Protein AF-A0A1I3SG40-F1 (afdb_monomer_lite)

Foldseek 3Di:
DVVLVVLLVVLVPDPLPPDALVVSLVVQLVVLVPDPHSVVSLVSNLVSLVVCCVPVVDDPVSVVSSVSSNVSNCVVCVVVDPPPDPDD

Sequence (88 aa):
MEKKIQYIDFLKGLPWQDESTQVLSGQISACISIANNPVYMGMSCIFILLKKFRDDGHSDELLYKYEAVVGEIIERFDFRVTFPSKAQ

pLDDT: mean 76.73, std 14.92, range [38.19, 94.19]

Radius of gyration: 14.07 Å; chains: 1; bounding box: 28×43×40 Å

Organism: NCBI:txid351675

Structure (mmCIF, N/CA/C/O backbone):
data_AF-A0A1I3SG40-F1
#
_entry.id   AF-A0A1I3SG40-F1
#
loop_
_atom_site.group_PDB
_atom_site.id
_atom_site.type_symbol
_atom_site.label_atom_id
_atom_site.label_alt_id
_atom_site.label_comp_id
_atom_site.label_asym_id
_atom_site.label_entity_id
_atom_site.label_seq_id
_atom_site.pdbx_PDB_ins_code
_atom_site.Cartn_x
_atom_site.Cartn_y
_atom_site.Cartn_z
_atom_site.occupancy
_atom_site.B_iso_or_equiv
_atom_site.auth_seq_id
_atom_site.auth_comp_id
_atom_site.auth_asym_id
_atom_site.auth_atom_id
_atom_site.pdbx_PDB_model_num
ATOM 1 N N . MET A 1 1 ? 2.237 -17.142 -12.431 1.00 48.47 1 MET A N 1
ATOM 2 C CA . MET A 1 1 ? 1.181 -17.032 -11.397 1.00 48.47 1 MET A CA 1
ATOM 3 C C . MET A 1 1 ? 1.773 -16.939 -9.988 1.00 48.47 1 MET A C 1
ATOM 5 O O . MET A 1 1 ? 1.252 -16.180 -9.187 1.00 48.47 1 MET A O 1
ATOM 9 N N . GLU A 1 2 ? 2.905 -17.601 -9.721 1.00 54.28 2 GLU A N 1
ATOM 10 C CA . GLU A 1 2 ? 3.570 -17.660 -8.403 1.00 54.28 2 GLU A CA 1
ATOM 11 C C . GLU A 1 2 ? 3.954 -16.300 -7.792 1.00 54.28 2 GLU A C 1
ATOM 13 O O . GLU A 1 2 ? 3.703 -16.076 -6.612 1.00 54.28 2 GLU A O 1
ATOM 18 N N . LYS A 1 3 ? 4.462 -15.341 -8.582 1.00 57.09 3 LYS A N 1
ATOM 19 C CA . LYS A 1 3 ? 4.858 -14.019 -8.051 1.00 57.09 3 LYS A CA 1
ATOM 20 C C . LYS A 1 3 ? 3.692 -13.207 -7.470 1.00 57.09 3 LYS A C 1
ATOM 22 O O . LYS A 1 3 ? 3.892 -12.451 -6.532 1.00 57.09 3 LYS A O 1
ATOM 27 N N . LYS A 1 4 ? 2.464 -13.368 -7.988 1.00 55.12 4 LYS A N 1
ATOM 28 C CA . LYS A 1 4 ? 1.284 -12.639 -7.476 1.00 55.12 4 LYS A CA 1
ATOM 29 C C . LYS A 1 4 ? 0.886 -13.086 -6.067 1.00 55.12 4 LYS A C 1
ATOM 31 O O . LYS A 1 4 ? 0.427 -12.257 -5.290 1.00 55.12 4 LYS A O 1
ATOM 36 N N . ILE A 1 5 ? 1.060 -14.370 -5.755 1.00 60.62 5 ILE A N 1
ATOM 37 C CA . ILE A 1 5 ? 0.719 -14.947 -4.447 1.00 60.62 5 ILE A CA 1
ATOM 38 C C . ILE A 1 5 ? 1.676 -14.402 -3.379 1.00 60.62 5 ILE A C 1
ATOM 40 O O . ILE A 1 5 ? 1.226 -13.897 -2.357 1.00 60.62 5 ILE A O 1
ATOM 44 N N . GLN A 1 6 ? 2.973 -14.335 -3.695 1.00 74.31 6 GLN A N 1
ATOM 45 C CA . GLN A 1 6 ? 4.006 -13.823 -2.786 1.00 74.31 6 GLN A CA 1
ATOM 46 C C . GLN A 1 6 ? 3.767 -12.376 -2.323 1.00 74.31 6 GLN A C 1
ATOM 48 O O . GLN A 1 6 ? 4.065 -12.039 -1.182 1.00 74.31 6 GLN A O 1
ATOM 53 N N . TYR A 1 7 ? 3.204 -11.513 -3.174 1.00 75.75 7 TYR A N 1
ATOM 54 C CA . TYR A 1 7 ? 2.937 -10.117 -2.806 1.00 75.75 7 TYR A CA 1
ATOM 55 C C . TYR A 1 7 ? 1.694 -9.947 -1.939 1.00 75.75 7 TYR A C 1
ATOM 57 O O . TYR A 1 7 ? 1.677 -9.106 -1.044 1.00 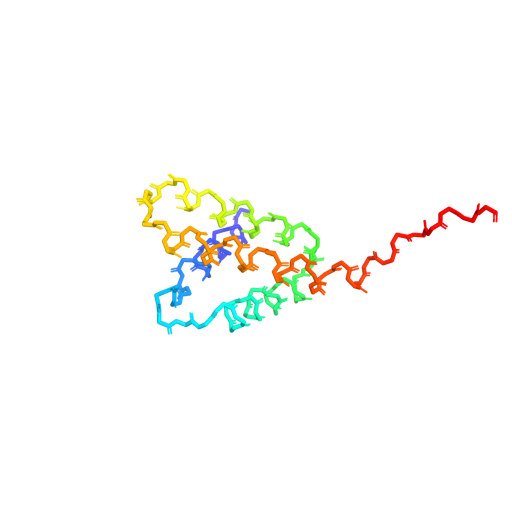75.75 7 TYR A O 1
ATOM 65 N N . ILE A 1 8 ? 0.665 -10.760 -2.179 1.00 75.50 8 ILE A N 1
ATOM 66 C CA . ILE A 1 8 ? -0.512 -10.797 -1.309 1.00 75.50 8 ILE A CA 1
ATOM 67 C C . ILE A 1 8 ? -0.100 -11.294 0.077 1.00 75.50 8 ILE A C 1
ATOM 69 O O . ILE A 1 8 ? -0.512 -10.705 1.073 1.00 75.50 8 ILE A O 1
ATOM 73 N N . ASP A 1 9 ? 0.741 -12.325 0.139 1.00 82.50 9 ASP A N 1
ATOM 74 C CA . ASP A 1 9 ? 1.230 -12.876 1.402 1.00 82.50 9 ASP A CA 1
ATOM 75 C C . ASP A 1 9 ? 2.139 -11.884 2.139 1.00 82.50 9 ASP A C 1
ATOM 77 O O . ASP A 1 9 ? 1.971 -11.695 3.342 1.00 82.50 9 ASP A O 1
ATOM 81 N N . PHE A 1 10 ? 3.016 -11.167 1.422 1.00 87.00 10 PHE A N 1
ATOM 82 C CA . PHE A 1 10 ? 3.801 -10.065 1.988 1.00 87.00 10 PHE A CA 1
ATOM 83 C C . PHE A 1 10 ? 2.901 -9.000 2.626 1.00 87.00 10 PHE A C 1
ATOM 85 O O . PHE A 1 10 ? 3.058 -8.699 3.804 1.00 87.00 10 PHE A O 1
ATOM 92 N N . LEU A 1 11 ? 1.922 -8.469 1.883 1.00 85.94 11 LEU A N 1
ATOM 93 C CA . LEU A 1 11 ? 1.033 -7.416 2.385 1.00 85.94 11 LEU A CA 1
ATOM 94 C C . LEU A 1 11 ? 0.161 -7.892 3.553 1.00 85.94 11 LEU A C 1
ATOM 96 O O . LEU A 1 11 ? -0.112 -7.121 4.470 1.00 85.94 11 LEU A O 1
ATOM 100 N N . LYS A 1 12 ? -0.273 -9.156 3.539 1.00 83.19 12 LYS A N 1
ATOM 101 C CA . LYS A 1 12 ? -1.022 -9.764 4.647 1.00 83.19 12 LYS A CA 1
ATOM 102 C C . LYS A 1 12 ? -0.165 -9.996 5.889 1.00 83.19 12 LYS A C 1
ATOM 104 O O . LYS A 1 12 ? -0.714 -9.980 6.983 1.00 83.19 12 LYS A O 1
ATOM 109 N N . GLY A 1 13 ? 1.137 -10.218 5.719 1.00 86.75 13 GLY A N 1
ATOM 110 C CA . GLY A 1 13 ? 2.085 -10.427 6.811 1.00 86.75 13 GLY A CA 1
ATOM 111 C C . GLY A 1 13 ? 2.557 -9.145 7.498 1.00 86.75 13 GLY A C 1
ATOM 112 O O . GLY A 1 13 ? 3.260 -9.232 8.501 1.00 86.75 13 GLY A O 1
ATOM 113 N N . LEU A 1 14 ? 2.198 -7.965 6.981 1.00 89.62 14 LEU A N 1
ATOM 114 C CA . LEU A 1 14 ? 2.578 -6.697 7.601 1.00 89.62 14 LEU A CA 1
ATOM 115 C C . LEU A 1 14 ? 1.812 -6.469 8.923 1.00 89.62 14 LEU A C 1
ATOM 117 O O . LEU A 1 14 ? 0.605 -6.721 8.980 1.00 89.62 14 LEU A O 1
ATOM 121 N N . PRO A 1 15 ? 2.474 -5.953 9.974 1.00 90.06 15 PRO A N 1
ATOM 122 C CA . PRO A 1 15 ? 1.858 -5.666 11.274 1.00 90.06 15 PRO A CA 1
ATOM 123 C C . PRO A 1 15 ? 0.996 -4.387 11.240 1.00 90.06 15 PRO A C 1
ATOM 125 O O . PRO A 1 15 ? 1.323 -3.367 11.839 1.00 90.06 15 PRO A O 1
ATOM 128 N N . TRP A 1 16 ? -0.136 -4.433 10.527 1.00 87.25 16 TRP A N 1
ATOM 129 C CA . TRP A 1 16 ? -1.014 -3.277 10.281 1.00 87.25 16 TRP A CA 1
ATOM 130 C C . TRP A 1 16 ? -1.561 -2.595 11.537 1.00 87.25 16 TRP A C 1
ATOM 132 O O . TRP A 1 16 ? -1.905 -1.420 11.463 1.00 87.25 16 TRP A O 1
ATOM 142 N N . GLN A 1 17 ? -1.663 -3.293 12.667 1.00 86.44 17 GLN A N 1
ATOM 143 C CA . GLN A 1 17 ? -2.151 -2.710 13.922 1.00 86.44 17 GLN A CA 1
ATOM 144 C C . GLN A 1 17 ? -1.034 -1.974 14.661 1.00 86.44 17 GLN A C 1
ATOM 146 O O . GLN A 1 17 ? -1.191 -0.810 15.017 1.00 86.44 17 GLN A O 1
ATOM 151 N N . ASP A 1 18 ? 0.115 -2.630 14.804 1.00 90.50 18 ASP A N 1
ATOM 152 C CA . ASP A 1 18 ? 1.172 -2.204 15.722 1.00 90.50 18 ASP A CA 1
ATOM 153 C C . ASP A 1 18 ? 2.159 -1.210 15.096 1.00 90.50 18 ASP A C 1
ATOM 155 O O . ASP A 1 18 ? 2.837 -0.471 15.805 1.00 90.50 18 ASP A O 1
ATOM 159 N N . GLU A 1 19 ? 2.241 -1.173 13.765 1.00 93.50 19 GLU A N 1
ATOM 160 C CA . GLU A 1 19 ? 3.293 -0.445 13.058 1.00 93.50 19 GLU A CA 1
ATOM 161 C C . GLU A 1 19 ? 2.826 0.903 12.504 1.00 93.50 19 GLU A C 1
ATOM 163 O O . GLU A 1 19 ? 1.667 1.072 12.125 1.00 93.50 19 GLU A O 1
ATOM 168 N N . SER A 1 20 ? 3.722 1.885 12.426 1.00 92.62 20 SER A N 1
ATOM 169 C CA . SER A 1 20 ? 3.378 3.214 11.898 1.00 92.62 20 SER A CA 1
ATOM 170 C C . SER A 1 20 ? 3.114 3.206 10.385 1.00 92.62 20 SER A C 1
ATOM 172 O O . SER A 1 20 ? 3.670 2.396 9.638 1.00 92.62 20 SER A O 1
ATOM 174 N N . THR A 1 21 ? 2.318 4.168 9.903 1.00 92.31 21 THR A N 1
ATOM 175 C CA . THR A 1 21 ? 2.084 4.394 8.464 1.00 92.31 21 THR A CA 1
ATOM 176 C C . THR A 1 21 ? 3.400 4.531 7.692 1.00 92.31 21 THR A C 1
ATOM 178 O O . THR A 1 21 ? 3.557 3.904 6.646 1.00 92.31 21 THR A O 1
ATOM 181 N N . GLN A 1 22 ? 4.378 5.265 8.237 1.00 91.88 22 GLN A N 1
ATOM 182 C CA . GLN A 1 22 ? 5.664 5.528 7.582 1.00 91.88 22 GLN A CA 1
ATOM 183 C C . GLN A 1 22 ? 6.534 4.282 7.431 1.00 91.88 22 GLN A C 1
ATOM 185 O O . GLN A 1 22 ? 7.249 4.134 6.432 1.00 91.88 22 GLN A O 1
ATOM 190 N N . VAL A 1 23 ? 6.497 3.388 8.420 1.00 94.19 23 VAL A N 1
ATOM 191 C CA . VAL A 1 23 ? 7.240 2.127 8.358 1.00 94.19 23 VAL A CA 1
ATOM 192 C C . VAL A 1 23 ? 6.570 1.177 7.369 1.00 94.19 23 VAL A C 1
ATOM 194 O O . VAL A 1 23 ? 7.260 0.626 6.508 1.00 94.19 23 VAL A O 1
ATOM 197 N N . LEU A 1 24 ? 5.239 1.057 7.408 1.00 93.62 24 LEU A N 1
ATOM 198 C CA . LEU A 1 24 ? 4.473 0.242 6.459 1.00 93.62 24 LEU A CA 1
ATOM 199 C C . LEU A 1 24 ? 4.681 0.718 5.011 1.00 93.62 24 LEU A C 1
ATOM 201 O O . LEU A 1 24 ? 5.040 -0.076 4.136 1.00 93.62 24 LEU A O 1
ATOM 205 N N . SER A 1 25 ? 4.534 2.020 4.749 1.00 91.69 25 SER A N 1
ATOM 206 C CA . SER A 1 25 ? 4.755 2.611 3.423 1.00 91.69 25 SER A CA 1
ATOM 207 C C . SER A 1 25 ? 6.206 2.441 2.959 1.00 91.69 25 SER A C 1
ATOM 209 O O . SER A 1 25 ? 6.454 2.165 1.782 1.00 91.69 25 SER A O 1
ATOM 211 N N . GLY A 1 26 ? 7.172 2.524 3.880 1.00 91.12 26 GLY A N 1
ATOM 212 C CA . GLY A 1 26 ? 8.588 2.271 3.626 1.00 91.12 26 GLY A CA 1
ATOM 213 C C . GLY A 1 26 ? 8.873 0.829 3.207 1.00 91.12 26 GLY A C 1
ATOM 214 O O . GLY A 1 26 ? 9.528 0.607 2.186 1.00 91.12 26 GLY A O 1
ATOM 215 N N . GLN A 1 27 ? 8.341 -0.150 3.943 1.00 91.88 27 GLN A N 1
ATOM 216 C CA . GLN A 1 27 ? 8.481 -1.577 3.631 1.00 91.88 27 GLN A CA 1
ATOM 217 C C . GLN A 1 27 ? 7.858 -1.919 2.271 1.00 91.88 27 GLN A C 1
ATOM 219 O O . GLN A 1 27 ? 8.478 -2.607 1.454 1.00 91.88 27 GLN A O 1
ATOM 224 N N . ILE A 1 28 ? 6.667 -1.387 1.985 1.00 91.56 28 ILE A N 1
ATOM 225 C CA . ILE A 1 28 ? 5.991 -1.596 0.700 1.00 91.56 28 ILE A CA 1
ATOM 226 C C . ILE A 1 28 ? 6.774 -0.929 -0.439 1.00 91.56 28 ILE A C 1
ATOM 228 O O . ILE A 1 28 ? 6.996 -1.548 -1.481 1.00 91.56 28 ILE A O 1
ATOM 232 N N . SER A 1 29 ? 7.273 0.292 -0.238 1.00 88.94 29 SER A N 1
ATOM 233 C CA . SER A 1 29 ? 8.072 1.011 -1.241 1.00 88.94 29 SER A CA 1
ATOM 234 C C . SER A 1 29 ? 9.399 0.315 -1.549 1.00 88.94 29 SER A C 1
ATOM 236 O O . SER A 1 29 ? 9.821 0.271 -2.709 1.00 88.94 29 SER A O 1
ATOM 238 N N . ALA A 1 30 ? 10.050 -0.267 -0.539 1.00 89.31 30 ALA A N 1
ATOM 239 C CA . ALA A 1 30 ? 11.253 -1.073 -0.724 1.00 89.31 30 ALA A CA 1
ATOM 240 C C . ALA A 1 30 ? 10.957 -2.323 -1.568 1.00 89.31 30 ALA A C 1
ATOM 242 O O . ALA A 1 30 ? 11.680 -2.597 -2.526 1.00 89.31 30 ALA A O 1
ATOM 243 N N . CYS A 1 31 ? 9.850 -3.021 -1.280 1.00 87.06 31 CYS A N 1
ATOM 244 C CA . CYS A 1 31 ? 9.390 -4.175 -2.058 1.00 87.06 31 CYS A CA 1
ATOM 245 C C . CYS A 1 31 ? 9.107 -3.812 -3.529 1.00 87.06 31 CYS A C 1
ATOM 247 O O . CYS A 1 31 ? 9.531 -4.523 -4.441 1.00 87.06 31 CYS A O 1
ATOM 249 N N . ILE A 1 32 ? 8.444 -2.677 -3.773 1.00 86.50 32 ILE A N 1
ATOM 250 C CA . ILE A 1 32 ? 8.159 -2.179 -5.125 1.00 86.50 32 ILE A CA 1
ATOM 251 C C . ILE A 1 32 ? 9.457 -1.847 -5.878 1.00 86.50 32 ILE A C 1
ATOM 253 O O . ILE A 1 32 ? 9.598 -2.195 -7.050 1.00 86.50 32 ILE A O 1
ATOM 257 N N . SER A 1 33 ? 10.416 -1.198 -5.211 1.00 84.56 33 SER A N 1
ATOM 258 C CA . SER A 1 33 ? 11.643 -0.687 -5.840 1.00 84.56 33 SER A CA 1
ATOM 259 C C . SER A 1 33 ? 12.580 -1.781 -6.356 1.00 84.56 33 SER A C 1
ATOM 261 O O . SER A 1 33 ? 13.317 -1.543 -7.309 1.00 84.56 33 SER A O 1
ATOM 263 N N . ILE A 1 34 ? 12.556 -2.968 -5.746 1.00 84.62 34 ILE A N 1
ATOM 264 C CA . ILE A 1 34 ? 13.378 -4.116 -6.164 1.00 84.62 34 ILE A CA 1
ATOM 265 C C . ILE A 1 34 ? 12.663 -5.036 -7.167 1.00 84.62 34 ILE A C 1
ATOM 267 O O . ILE A 1 34 ? 13.221 -6.050 -7.586 1.00 84.62 34 ILE A O 1
ATOM 271 N N . ALA A 1 35 ? 11.418 -4.728 -7.542 1.00 82.88 35 ALA A N 1
ATOM 272 C CA . ALA A 1 35 ? 10.659 -5.535 -8.485 1.00 82.88 35 ALA A CA 1
ATOM 273 C C . ALA A 1 35 ? 11.099 -5.274 -9.935 1.00 82.88 35 ALA A C 1
ATOM 275 O O . ALA A 1 35 ? 11.382 -4.145 -10.321 1.00 82.88 35 ALA A O 1
ATOM 276 N N . ASN A 1 36 ? 11.044 -6.307 -10.786 1.00 82.12 36 ASN A N 1
ATOM 277 C CA . ASN A 1 36 ? 11.361 -6.181 -12.220 1.00 82.12 36 ASN A CA 1
ATOM 278 C C . ASN A 1 36 ? 10.484 -5.146 -12.953 1.00 82.12 36 ASN A C 1
ATOM 280 O O . ASN A 1 36 ? 10.879 -4.640 -13.998 1.00 82.12 36 ASN A O 1
ATOM 284 N N . ASN A 1 37 ? 9.277 -4.875 -12.446 1.00 82.12 37 ASN A N 1
ATOM 285 C CA . ASN A 1 37 ? 8.393 -3.830 -12.956 1.00 82.12 37 ASN A CA 1
ATOM 286 C C . ASN A 1 37 ? 7.784 -3.058 -11.771 1.00 82.12 37 ASN A C 1
ATOM 288 O O . ASN A 1 37 ? 6.709 -3.436 -11.290 1.00 82.12 37 ASN A O 1
ATOM 292 N N . PRO A 1 38 ? 8.464 -2.003 -11.285 1.00 81.50 38 PRO A N 1
ATOM 293 C CA . PRO A 1 38 ? 8.034 -1.244 -10.113 1.00 81.50 38 PRO A CA 1
ATOM 294 C C . PRO A 1 38 ? 6.668 -0.581 -10.295 1.00 81.50 38 PRO A C 1
ATOM 296 O O . PRO A 1 38 ? 5.867 -0.568 -9.370 1.00 81.50 38 PRO A O 1
ATOM 299 N N . VAL A 1 39 ? 6.346 -0.098 -11.499 1.00 80.19 39 VAL A N 1
ATO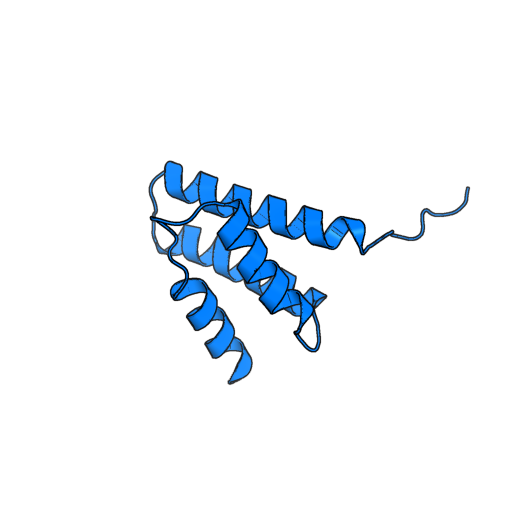M 300 C CA . VAL A 1 39 ? 5.053 0.554 -11.774 1.00 80.19 39 VAL A CA 1
ATOM 301 C C . VAL A 1 39 ? 3.903 -0.449 -11.653 1.00 80.19 39 VAL A C 1
ATOM 303 O O . VAL A 1 39 ? 2.935 -0.215 -10.931 1.00 80.19 39 VAL A O 1
ATOM 306 N N . TYR A 1 40 ? 4.026 -1.608 -12.308 1.00 81.38 40 TYR A N 1
ATOM 307 C CA . TYR A 1 40 ? 3.038 -2.685 -12.197 1.00 81.38 40 TYR A CA 1
ATOM 308 C C . TYR A 1 40 ? 2.902 -3.191 -10.757 1.00 81.38 40 TYR A C 1
ATOM 310 O O . TYR A 1 40 ? 1.796 -3.479 -10.293 1.00 81.38 40 TYR A O 1
ATOM 318 N N . MET A 1 41 ? 4.028 -3.297 -10.052 1.00 81.69 41 MET A N 1
ATOM 319 C CA . MET A 1 41 ? 4.069 -3.752 -8.670 1.00 81.69 41 MET A CA 1
ATOM 320 C C . MET A 1 41 ? 3.395 -2.751 -7.725 1.00 81.69 41 MET A C 1
ATOM 322 O O . MET A 1 41 ? 2.547 -3.146 -6.931 1.00 81.69 41 MET A O 1
ATOM 326 N N . GLY A 1 42 ? 3.687 -1.457 -7.870 1.00 84.31 42 GLY A N 1
ATOM 327 C CA . GLY A 1 42 ? 3.049 -0.388 -7.106 1.00 84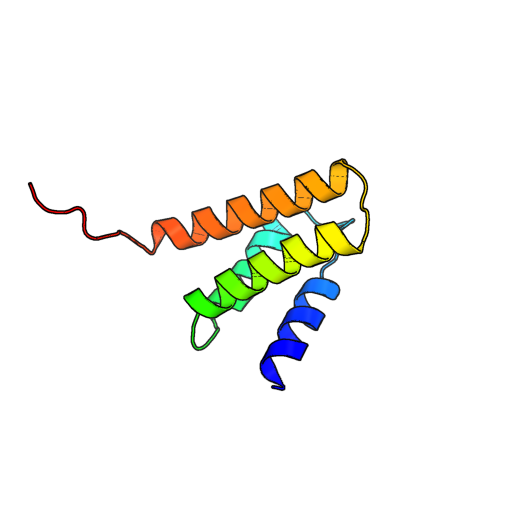.31 42 GLY A CA 1
ATOM 328 C C . GLY A 1 42 ? 1.536 -0.376 -7.295 1.00 84.31 42 GLY A C 1
ATOM 329 O O . GLY A 1 42 ? 0.799 -0.431 -6.312 1.00 84.31 42 GLY A O 1
ATOM 330 N N . MET A 1 43 ? 1.065 -0.432 -8.547 1.00 82.00 43 MET A N 1
ATOM 331 C CA . MET A 1 43 ? -0.370 -0.543 -8.833 1.00 82.00 43 MET A CA 1
ATOM 332 C C . MET A 1 43 ? -0.985 -1.798 -8.203 1.00 82.00 43 MET A C 1
ATOM 334 O O . MET A 1 43 ? -2.053 -1.724 -7.601 1.00 82.00 43 MET A O 1
ATOM 338 N N . SER A 1 44 ? -0.310 -2.948 -8.298 1.00 84.56 44 SER A N 1
ATOM 339 C CA . SER A 1 44 ? -0.799 -4.202 -7.711 1.00 84.56 44 SER A CA 1
ATOM 340 C C . SER A 1 44 ? -0.934 -4.107 -6.191 1.00 84.56 44 SER A C 1
ATOM 342 O O . SER A 1 44 ? -1.961 -4.522 -5.657 1.00 84.56 44 SER A O 1
ATOM 344 N N . CYS A 1 45 ? 0.054 -3.529 -5.501 1.00 84.81 45 CYS A N 1
ATOM 345 C CA . CYS A 1 45 ? -0.009 -3.303 -4.059 1.00 84.81 45 CYS A CA 1
ATOM 346 C C . CYS A 1 45 ? -1.196 -2.415 -3.686 1.00 84.81 45 CYS A C 1
ATOM 348 O O . CYS A 1 45 ? -1.992 -2.812 -2.842 1.00 84.81 45 CYS A O 1
ATOM 350 N N . ILE A 1 46 ? -1.368 -1.273 -4.358 1.00 84.38 46 ILE A N 1
ATOM 351 C CA . ILE A 1 46 ? -2.483 -0.350 -4.099 1.00 84.38 46 ILE A CA 1
ATOM 352 C C . ILE A 1 46 ? -3.831 -1.064 -4.275 1.00 84.38 46 ILE A C 1
ATOM 354 O O . ILE A 1 46 ? -4.680 -1.009 -3.387 1.00 84.38 46 ILE A O 1
ATOM 358 N N . PHE A 1 47 ? -4.020 -1.811 -5.368 1.00 82.50 47 PHE A N 1
ATOM 359 C CA . PHE A 1 47 ? -5.259 -2.564 -5.589 1.00 82.50 47 PHE A CA 1
ATOM 360 C C . PHE A 1 47 ? -5.504 -3.645 -4.530 1.00 82.50 47 PHE A C 1
ATOM 362 O O . PHE A 1 47 ? -6.652 -3.854 -4.137 1.00 82.50 47 PHE A O 1
ATOM 369 N N . ILE A 1 48 ? -4.459 -4.333 -4.059 1.00 83.62 48 ILE A N 1
ATOM 370 C CA . ILE A 1 48 ? -4.586 -5.337 -2.994 1.00 83.62 48 ILE A CA 1
ATOM 371 C C . ILE A 1 48 ? -4.967 -4.671 -1.669 1.00 83.62 48 ILE A C 1
ATOM 373 O O . ILE A 1 48 ? -5.845 -5.190 -0.985 1.00 83.62 48 ILE A O 1
ATOM 377 N N . LEU A 1 49 ? -4.363 -3.529 -1.327 1.00 82.44 49 LEU A N 1
ATOM 378 C CA . LEU A 1 49 ? -4.687 -2.772 -0.113 1.00 82.44 49 LEU A CA 1
ATOM 379 C C . LEU A 1 49 ? -6.145 -2.302 -0.124 1.00 82.44 49 LEU A C 1
ATOM 381 O O . LEU A 1 49 ? -6.884 -2.571 0.818 1.00 82.44 49 LEU A O 1
ATOM 385 N N . LEU A 1 50 ? -6.591 -1.704 -1.232 1.00 78.94 50 LEU A N 1
ATOM 386 C CA . LEU A 1 50 ? -7.978 -1.259 -1.403 1.00 78.94 50 LEU A CA 1
ATOM 387 C C . LEU A 1 50 ? -8.977 -2.424 -1.396 1.00 78.94 50 LEU A C 1
ATOM 389 O O . LEU A 1 50 ? -10.087 -2.299 -0.878 1.00 78.94 50 LEU A O 1
ATOM 393 N N . LYS A 1 51 ? -8.599 -3.572 -1.970 1.00 81.12 51 LYS A N 1
ATOM 394 C CA . LYS A 1 51 ? -9.420 -4.784 -1.915 1.00 81.12 51 LYS A CA 1
ATOM 395 C C . LYS A 1 51 ? -9.508 -5.329 -0.489 1.00 81.12 51 LYS A C 1
ATOM 397 O O . LYS A 1 51 ? -10.600 -5.654 -0.048 1.00 81.12 51 LYS A O 1
ATOM 402 N N . LYS A 1 52 ? -8.388 -5.405 0.233 1.00 74.75 52 LYS A N 1
ATOM 403 C CA . LYS A 1 52 ? -8.346 -5.880 1.621 1.00 74.75 52 LYS A CA 1
ATOM 404 C C . LYS A 1 52 ? -9.180 -4.988 2.540 1.00 74.75 52 LYS A C 1
ATOM 406 O O . LYS A 1 52 ? -9.928 -5.512 3.354 1.00 74.75 52 LYS A O 1
ATOM 411 N N . PHE A 1 53 ? -9.115 -3.669 2.347 1.00 72.62 53 PHE A N 1
ATOM 412 C CA . PHE A 1 53 ? -10.010 -2.718 3.006 1.00 72.62 53 PHE A CA 1
ATOM 413 C C . PHE A 1 53 ? -11.488 -3.091 2.803 1.00 72.62 53 PHE A C 1
ATOM 415 O O . PHE A 1 53 ? -12.232 -3.212 3.773 1.00 72.62 53 PHE A O 1
ATOM 422 N N . ARG A 1 54 ? -11.895 -3.324 1.551 1.00 72.94 54 ARG A N 1
ATOM 423 C CA . ARG A 1 54 ? -13.277 -3.684 1.206 1.00 72.94 54 ARG A CA 1
ATOM 424 C C . ARG A 1 54 ? -13.708 -5.032 1.787 1.00 72.94 54 ARG A C 1
ATOM 426 O O . ARG A 1 54 ? -14.842 -5.151 2.238 1.00 72.94 54 ARG A O 1
ATOM 433 N N . ASP A 1 55 ? -12.837 -6.034 1.719 1.00 77.94 55 ASP A N 1
ATOM 434 C CA . ASP A 1 55 ? -13.167 -7.418 2.069 1.00 77.94 55 ASP A CA 1
ATOM 435 C C . ASP A 1 55 ? -13.232 -7.633 3.594 1.00 77.94 55 ASP A C 1
ATOM 437 O O . ASP A 1 55 ? -14.037 -8.437 4.059 1.00 77.94 55 ASP A O 1
ATOM 441 N N . ASP A 1 56 ? -12.417 -6.915 4.373 1.00 72.25 56 ASP A N 1
ATOM 442 C CA . ASP A 1 56 ? -12.282 -7.155 5.816 1.00 72.25 56 ASP A CA 1
AT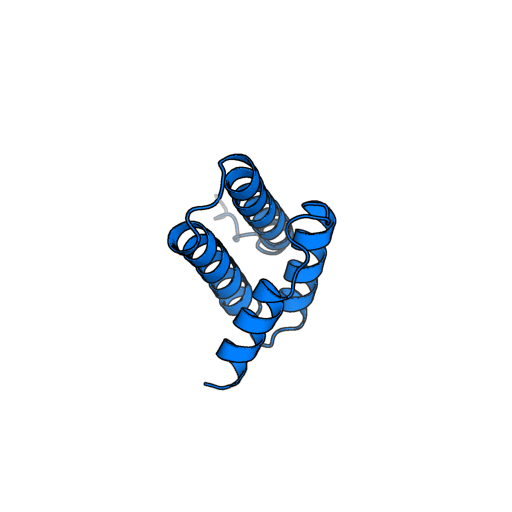OM 443 C C . ASP A 1 56 ? -13.254 -6.317 6.684 1.00 72.25 56 ASP A C 1
ATOM 445 O O . ASP A 1 56 ? -13.320 -6.539 7.892 1.00 72.25 56 ASP A O 1
ATOM 449 N N . GLY A 1 57 ? -14.007 -5.362 6.116 1.00 66.12 57 GLY A N 1
ATOM 450 C CA . GLY A 1 57 ? -14.998 -4.564 6.864 1.00 66.12 57 GLY A CA 1
ATOM 451 C C . GLY A 1 57 ? -14.414 -3.796 8.061 1.00 66.12 57 GLY A C 1
ATOM 452 O O . GLY A 1 57 ? -15.072 -3.671 9.093 1.00 66.12 57 GLY A O 1
ATOM 453 N N . HIS A 1 58 ? -13.156 -3.357 7.939 1.00 67.44 58 HIS A N 1
ATOM 454 C CA . HIS A 1 58 ? -12.368 -2.753 9.018 1.00 67.44 58 HIS A CA 1
ATOM 455 C C . HIS A 1 58 ? -13.007 -1.492 9.620 1.00 67.44 58 HIS A C 1
ATOM 457 O O . HIS A 1 58 ? -13.772 -0.791 8.961 1.00 67.44 58 HIS A O 1
ATOM 463 N N . SER A 1 59 ? -12.629 -1.186 10.867 1.00 64.19 59 SER A N 1
ATOM 464 C CA . SER A 1 59 ? -12.967 0.074 11.536 1.00 64.19 59 SER A CA 1
ATOM 465 C C . SER A 1 59 ? -12.440 1.292 10.765 1.00 64.19 59 SER A C 1
ATOM 467 O O . SER A 1 59 ? -11.421 1.209 10.071 1.00 64.19 59 SER A O 1
ATOM 469 N N . ASP A 1 60 ? -13.093 2.444 10.942 1.00 71.44 60 ASP A N 1
ATOM 470 C CA . ASP A 1 60 ? -12.727 3.713 10.289 1.00 71.44 60 ASP A CA 1
ATOM 471 C C . ASP A 1 60 ? -11.247 4.104 10.507 1.00 71.44 60 ASP A C 1
ATOM 473 O O . ASP A 1 60 ? -10.615 4.706 9.640 1.00 71.44 60 ASP A O 1
ATOM 477 N N . GLU A 1 61 ? -10.654 3.711 11.640 1.00 69.25 61 GLU A N 1
ATOM 478 C CA . GLU A 1 61 ? -9.246 3.970 11.971 1.00 69.25 61 GLU A CA 1
ATOM 479 C C . GLU A 1 61 ? -8.266 3.197 11.072 1.00 69.25 61 GLU A C 1
ATOM 481 O O . GLU A 1 61 ? -7.278 3.751 10.583 1.00 69.25 61 GLU A O 1
ATOM 486 N N . LEU A 1 62 ? -8.550 1.921 10.798 1.00 75.69 62 LEU A N 1
ATOM 487 C CA . LEU A 1 62 ? -7.736 1.116 9.886 1.00 75.69 62 LEU A CA 1
ATOM 488 C C . LEU A 1 62 ? -7.932 1.556 8.441 1.00 75.69 62 LEU A C 1
ATOM 490 O O . LEU A 1 62 ? -6.963 1.565 7.684 1.00 75.69 62 LEU A O 1
ATOM 494 N N . LEU A 1 63 ? -9.150 1.957 8.068 1.00 76.44 63 LEU A N 1
ATOM 495 C CA . LEU A 1 63 ? -9.431 2.563 6.767 1.00 76.44 63 LEU A CA 1
ATOM 496 C C . LEU A 1 63 ? -8.529 3.777 6.523 1.00 76.44 63 LEU A C 1
ATOM 498 O O . LEU A 1 63 ? -7.792 3.799 5.535 1.00 76.44 63 LEU A O 1
ATOM 502 N N . TYR A 1 64 ? -8.507 4.720 7.466 1.00 82.50 64 TYR A N 1
ATOM 503 C CA . TYR A 1 64 ? -7.637 5.892 7.385 1.00 82.50 64 TYR A CA 1
ATOM 504 C C . TYR A 1 64 ? -6.157 5.499 7.254 1.00 82.50 64 TYR A C 1
ATOM 506 O O . TYR A 1 64 ? -5.414 6.076 6.459 1.00 82.50 64 TYR A O 1
ATOM 514 N N . LYS A 1 65 ? -5.721 4.461 7.980 1.00 84.50 65 LYS A N 1
ATOM 515 C CA . LYS A 1 65 ? -4.344 3.954 7.906 1.00 84.50 65 LYS A CA 1
ATOM 516 C C . LYS A 1 65 ? -4.002 3.371 6.531 1.00 84.50 65 LYS A C 1
ATOM 518 O O . LYS A 1 65 ? -2.923 3.654 6.010 1.00 84.50 65 LYS A O 1
ATOM 523 N N . TYR A 1 66 ? -4.901 2.598 5.917 1.00 83.94 66 TYR A N 1
ATOM 524 C CA . TYR A 1 66 ? -4.705 2.079 4.557 1.00 83.94 66 TYR A CA 1
ATOM 525 C C . TYR A 1 66 ? -4.609 3.210 3.525 1.00 83.94 66 TYR A C 1
ATOM 527 O O . TYR A 1 66 ? -3.714 3.177 2.678 1.00 83.94 66 TYR A O 1
ATOM 535 N N . GLU A 1 67 ? -5.483 4.217 3.605 1.00 84.06 67 GLU A N 1
ATOM 536 C CA . GLU A 1 67 ? -5.460 5.382 2.710 1.00 84.06 67 GLU A CA 1
ATOM 537 C C . GLU A 1 67 ? -4.173 6.198 2.862 1.00 84.06 67 GLU A C 1
ATOM 539 O O . GLU A 1 67 ? -3.536 6.533 1.862 1.00 84.06 67 GLU A O 1
ATOM 544 N N . ALA A 1 68 ? -3.735 6.440 4.101 1.00 86.69 68 ALA A N 1
ATOM 545 C CA . ALA A 1 68 ? -2.492 7.149 4.383 1.00 86.69 68 ALA A CA 1
ATOM 546 C C . ALA A 1 68 ? -1.264 6.400 3.836 1.00 86.69 68 ALA A C 1
ATOM 548 O O . ALA A 1 68 ? -0.400 7.008 3.204 1.00 86.69 68 ALA A O 1
ATOM 549 N N . VAL A 1 69 ? -1.203 5.070 4.000 1.00 87.88 69 VAL A N 1
ATOM 550 C CA . VAL A 1 69 ? -0.122 4.251 3.424 1.00 87.88 69 VAL A CA 1
ATOM 551 C C . VAL A 1 69 ? -0.118 4.338 1.896 1.00 87.88 69 VAL A C 1
ATOM 553 O O . VAL A 1 69 ? 0.951 4.472 1.299 1.00 87.88 69 VAL A O 1
ATOM 556 N N . VAL A 1 70 ? -1.288 4.286 1.248 1.00 86.31 70 VAL A N 1
ATOM 557 C CA . VAL A 1 70 ? -1.398 4.444 -0.212 1.00 86.31 70 VAL A CA 1
ATOM 558 C C . VAL A 1 70 ? -0.907 5.824 -0.655 1.00 86.31 70 VAL A C 1
ATOM 560 O O . VAL A 1 70 ? -0.128 5.896 -1.606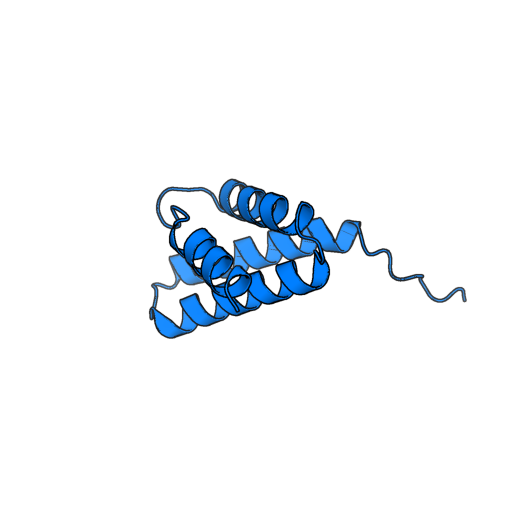 1.00 86.31 70 VAL A O 1
ATOM 563 N N . GLY A 1 71 ? -1.302 6.892 0.043 1.00 83.94 71 GLY A N 1
ATOM 564 C CA . GLY A 1 71 ? -0.843 8.257 -0.228 1.00 83.94 71 GLY A CA 1
ATOM 565 C C . GLY A 1 71 ? 0.679 8.387 -0.148 1.00 83.94 71 GLY A C 1
ATOM 566 O O . GLY A 1 71 ? 1.311 8.803 -1.118 1.00 83.94 71 GLY A O 1
ATOM 567 N N . GLU A 1 72 ? 1.286 7.924 0.949 1.00 87.75 72 GLU A N 1
ATOM 568 C CA . GLU A 1 72 ? 2.744 7.976 1.124 1.00 87.75 72 GLU A CA 1
ATOM 569 C C . GLU A 1 72 ? 3.500 7.141 0.078 1.00 87.75 72 GLU A C 1
ATOM 571 O O . GLU A 1 72 ? 4.595 7.515 -0.346 1.00 87.75 72 GLU A O 1
ATOM 576 N N . ILE A 1 73 ? 2.947 6.001 -0.355 1.00 84.81 73 ILE A N 1
ATOM 577 C CA . ILE A 1 73 ? 3.531 5.221 -1.454 1.00 84.81 73 ILE A CA 1
ATOM 578 C C . ILE A 1 73 ? 3.484 6.039 -2.747 1.00 84.81 73 ILE A C 1
ATOM 580 O O . ILE A 1 73 ? 4.506 6.143 -3.420 1.00 84.81 73 ILE A O 1
ATOM 584 N N . ILE A 1 74 ? 2.336 6.630 -3.096 1.00 82.38 74 ILE A N 1
ATOM 585 C CA . ILE A 1 74 ? 2.199 7.444 -4.313 1.00 82.38 74 ILE A CA 1
ATOM 586 C C . ILE A 1 74 ? 3.228 8.574 -4.303 1.00 82.38 74 ILE A C 1
ATOM 588 O O . ILE A 1 74 ? 4.007 8.659 -5.245 1.00 82.38 74 ILE A O 1
ATOM 592 N N . GLU A 1 75 ? 3.322 9.360 -3.230 1.00 83.25 75 GLU A N 1
ATOM 593 C CA . GLU A 1 75 ? 4.277 10.474 -3.120 1.00 83.25 75 GLU A CA 1
ATOM 594 C C . GLU A 1 75 ? 5.737 10.038 -3.322 1.00 83.25 75 GLU A C 1
ATOM 596 O O . GLU A 1 75 ? 6.505 10.688 -4.039 1.00 83.25 75 GLU A O 1
ATOM 601 N N . ARG A 1 76 ? 6.126 8.892 -2.745 1.00 79.44 76 ARG A N 1
ATOM 602 C CA . ARG A 1 76 ? 7.481 8.330 -2.887 1.00 79.44 76 ARG A CA 1
ATOM 603 C C . ARG A 1 76 ? 7.821 7.940 -4.328 1.00 79.44 76 ARG A C 1
ATOM 605 O O . ARG A 1 76 ? 9.004 7.918 -4.682 1.00 79.44 76 ARG A O 1
ATOM 612 N N . PHE A 1 77 ? 6.821 7.615 -5.146 1.00 73.00 77 PHE A N 1
ATOM 613 C CA . PHE A 1 77 ? 7.004 7.248 -6.552 1.00 73.00 77 PHE A CA 1
ATOM 614 C C . PHE A 1 77 ? 6.708 8.397 -7.527 1.00 73.00 77 PHE A C 1
ATOM 616 O O . PHE A 1 77 ? 7.332 8.435 -8.586 1.00 73.00 77 PHE A O 1
ATOM 623 N N . ASP A 1 78 ? 5.857 9.360 -7.169 1.00 64.75 78 ASP A N 1
ATOM 624 C CA . ASP A 1 78 ? 5.520 10.533 -7.989 1.00 64.75 78 ASP A CA 1
ATOM 625 C C . ASP A 1 78 ? 6.747 11.445 -8.178 1.00 64.75 78 ASP A C 1
ATOM 627 O O . ASP A 1 78 ? 7.037 11.898 -9.282 1.00 64.75 78 ASP A O 1
ATOM 631 N N . PHE A 1 79 ? 7.610 11.556 -7.158 1.00 50.75 79 PHE A N 1
ATOM 632 C CA . PHE A 1 79 ? 8.910 12.238 -7.279 1.00 50.75 79 PHE A CA 1
ATOM 633 C C . PHE A 1 79 ? 9.903 11.571 -8.252 1.00 50.75 79 PHE A C 1
ATOM 635 O O . PHE A 1 79 ? 10.910 12.180 -8.615 1.00 50.75 79 PHE A O 1
ATOM 642 N N . ARG A 1 80 ? 9.653 10.325 -8.681 1.00 51.09 80 ARG A N 1
ATOM 643 C CA . ARG A 1 80 ? 10.463 9.628 -9.700 1.00 51.09 80 ARG A CA 1
ATOM 644 C C . ARG A 1 8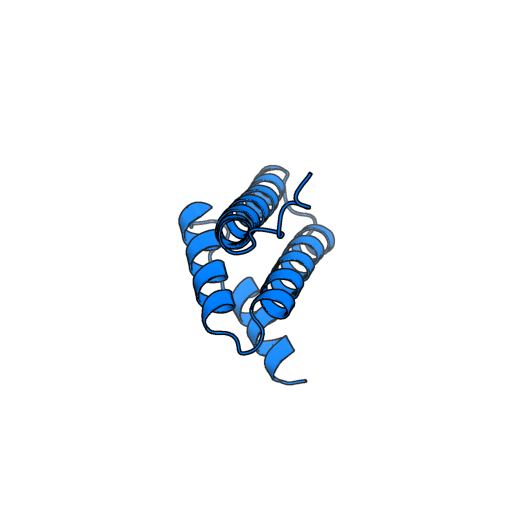0 ? 9.835 9.660 -11.091 1.00 51.09 80 ARG A C 1
ATOM 646 O O . ARG A 1 80 ? 10.502 9.276 -12.050 1.00 51.09 80 ARG A O 1
ATOM 653 N N . VAL A 1 81 ? 8.591 10.118 -11.209 1.00 46.16 81 VAL A N 1
ATOM 654 C CA . VAL A 1 81 ? 7.896 10.309 -12.480 1.00 46.16 81 VAL A CA 1
ATOM 655 C C . VAL A 1 81 ? 7.720 11.807 -12.680 1.00 46.16 81 VAL A C 1
ATOM 657 O O . VAL A 1 81 ? 6.625 12.351 -12.604 1.00 46.16 81 VAL A O 1
ATOM 660 N N . THR A 1 82 ? 8.812 12.506 -12.996 1.00 41.41 82 THR A N 1
ATOM 661 C CA . THR A 1 82 ? 8.676 13.740 -13.769 1.00 41.41 82 THR A CA 1
ATOM 662 C C . THR A 1 82 ? 8.025 13.335 -15.087 1.00 41.41 82 THR A C 1
ATOM 664 O O . THR A 1 82 ? 8.685 12.851 -16.007 1.00 41.41 82 THR A O 1
ATOM 667 N N . PHE A 1 83 ? 6.703 13.485 -15.184 1.00 42.53 83 PHE A N 1
ATOM 668 C CA . PHE A 1 83 ? 6.072 13.583 -16.488 1.00 42.53 83 PHE A CA 1
ATOM 669 C C . PHE A 1 83 ? 6.825 14.689 -17.226 1.00 42.53 83 PHE A C 1
ATOM 671 O O . PHE A 1 83 ? 7.011 15.759 -16.637 1.00 42.53 83 PHE A O 1
ATOM 678 N N . PRO A 1 84 ? 7.309 14.461 -18.461 1.00 40.06 84 PRO A N 1
ATOM 679 C CA . PRO A 1 84 ? 7.841 15.556 -19.247 1.00 40.06 84 PRO A CA 1
ATOM 680 C C . PRO A 1 84 ? 6.728 16.597 -19.303 1.00 40.06 84 PRO A C 1
ATOM 682 O O . PRO A 1 84 ? 5.671 16.348 -19.895 1.00 40.06 84 PRO A O 1
ATOM 685 N N . SER A 1 85 ? 6.921 17.724 -18.608 1.00 42.72 85 SER A N 1
ATOM 686 C CA . SER A 1 85 ? 6.022 18.849 -18.781 1.00 42.72 85 SER A CA 1
ATOM 687 C C . SER A 1 85 ? 6.091 19.145 -20.268 1.00 42.72 85 SER A C 1
ATOM 689 O O . SER A 1 85 ? 7.173 19.197 -20.864 1.00 42.72 85 SER A O 1
ATOM 691 N N . LYS A 1 86 ? 4.929 19.186 -20.919 1.00 43.06 86 LYS A N 1
ATOM 692 C CA . LYS A 1 86 ? 4.890 19.643 -22.298 1.00 43.06 86 LYS A CA 1
ATOM 693 C C . LYS A 1 86 ? 5.509 21.033 -22.274 1.00 43.06 86 LYS A C 1
ATOM 695 O O . LYS A 1 86 ? 4.937 21.932 -21.663 1.00 43.06 86 LYS A O 1
ATOM 700 N N . ALA A 1 87 ? 6.688 21.151 -22.877 1.00 44.12 87 ALA A N 1
ATOM 701 C CA . ALA A 1 87 ? 7.281 22.425 -23.217 1.00 44.12 87 ALA A CA 1
ATOM 702 C C . ALA A 1 87 ? 6.192 23.253 -23.912 1.00 44.12 87 ALA A C 1
ATOM 704 O O . ALA A 1 87 ? 5.641 22.819 -24.929 1.00 44.12 87 ALA A O 1
ATOM 705 N N . GLN A 1 88 ? 5.826 24.366 -23.284 1.00 38.19 88 GLN A N 1
ATOM 706 C CA . GLN A 1 88 ? 5.180 25.490 -23.948 1.00 38.19 88 GLN A CA 1
ATOM 707 C C . GLN A 1 88 ? 6.270 26.458 -24.384 1.00 38.19 88 GLN A C 1
ATOM 709 O O . GLN A 1 88 ? 7.218 26.655 -23.589 1.00 38.19 88 GLN A O 1
#

Secondary structure (DSSP, 8-state):
-HHHHHHHHHHHTS-TTTS-HHHHHHHHHHHHHTSSSHHHHHHHHHHHHHHHHHHHT--HHHHHHHHHHHHHHHHHHHTT--------